Protein AF-A0A2X3KFJ6-F1 (afdb_monomer)

InterPro domains:
  IPR010316 DNA-3-methyladenine glycosylase AlkA, N-terminal [PF06029] (3-33)
  IPR037046 DNA-3-methyladenine glycosylase AlkA, N-terminal domain superfamily [G3DSA:3.30.310.20] (1-35)

Foldseek 3Di:
DDDDDDDPDDDLQVVLVVCVVVDDPPPWDRDNVDTDD

Radius of gyration: 11.13 Å; Cα contacts (8 Å, |Δi|>4): 21; chains: 1; bounding box: 27×26×20 Å

Sequence (37 aa):
MYTLNWQPPYDWSWMLGFLAARAVSGVETVAEDYLCP

Organism: Escherichia coli (NCBI:txid562)

Solvent-accessible surface area (backbone atoms only — not comparable to full-atom values): 2606 Å² total; per-residue (Å²): 140,87,87,84,88,81,75,83,90,70,66,57,68,60,52,47,53,59,48,48,77,67,51,48,85,93,64,40,49,68,47,100,88,48,76,46,116

Secondary structure (DSSP, 8-state):
------PSP--HHHHHHHHHTTPPTTT-EEETTEEE-

pLDDT: mean 83.0, std 7.23, range [58.81, 91.5]

Mean predicted aligned error: 5.77 Å

Structure (mmCIF, N/CA/C/O backbone):
data_AF-A0A2X3KFJ6-F1
#
_entry.id   AF-A0A2X3KFJ6-F1
#
loop_
_atom_site.group_PDB
_atom_site.id
_atom_site.type_symbol
_atom_site.label_atom_id
_atom_site.label_alt_id
_atom_site.label_comp_id
_atom_site.label_asym_id
_atom_site.label_entity_id
_atom_site.label_seq_id
_atom_site.pdbx_PDB_ins_code
_atom_site.Cartn_x
_atom_site.Cartn_y
_atom_site.Cartn_z
_atom_site.occupancy
_atom_site.B_iso_or_equiv
_atom_site.auth_seq_id
_atom_site.auth_comp_id
_atom_site.auth_asym_id
_atom_site.auth_atom_id
_atom_site.pdbx_PDB_model_num
ATOM 1 N N . MET A 1 1 ? 6.091 20.320 1.455 1.00 73.44 1 MET A N 1
ATOM 2 C CA . MET A 1 1 ? 6.236 19.031 0.746 1.00 73.44 1 MET A CA 1
ATOM 3 C C . MET A 1 1 ? 7.722 18.751 0.642 1.00 73.44 1 MET A C 1
ATOM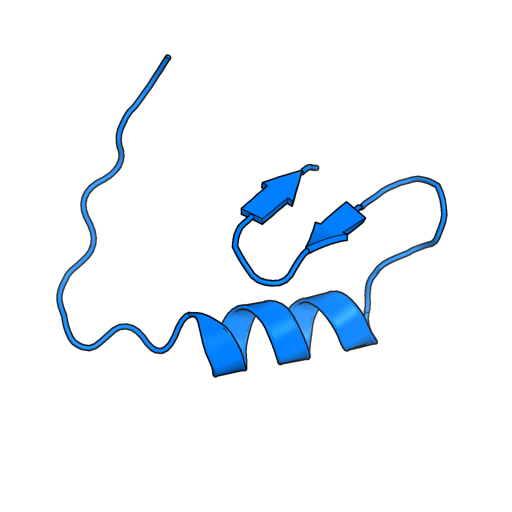 5 O O . MET A 1 1 ? 8.456 19.683 0.332 1.00 73.44 1 MET A O 1
ATOM 9 N N . TYR A 1 2 ? 8.164 17.544 0.983 1.00 83.81 2 TYR A N 1
ATOM 10 C CA . TYR A 1 2 ? 9.585 17.192 1.048 1.00 83.81 2 TYR A CA 1
ATOM 11 C C . TYR A 1 2 ? 9.849 15.970 0.175 1.00 83.81 2 TYR A C 1
ATOM 13 O O . TYR A 1 2 ? 9.014 15.073 0.109 1.00 83.81 2 TYR A O 1
ATOM 21 N N . THR A 1 3 ? 11.001 15.945 -0.485 1.00 84.19 3 THR A N 1
ATOM 22 C CA . THR A 1 3 ? 11.446 14.836 -1.333 1.00 84.19 3 THR A CA 1
ATOM 23 C C . THR A 1 3 ? 12.710 14.234 -0.742 1.00 84.19 3 THR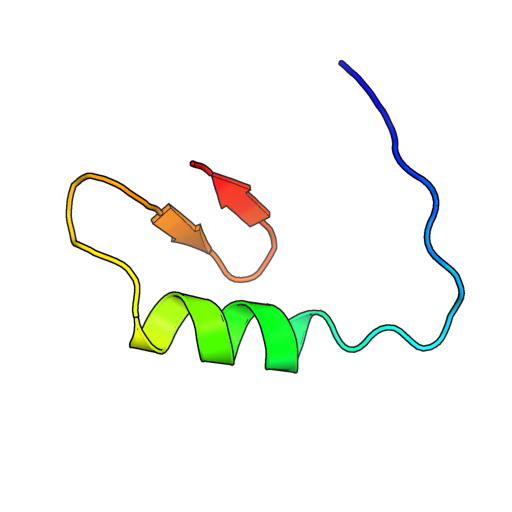 A C 1
ATOM 25 O O . THR A 1 3 ? 13.687 14.950 -0.514 1.00 84.19 3 THR A O 1
ATOM 28 N N . LEU A 1 4 ? 12.694 12.926 -0.504 1.00 89.12 4 LEU A N 1
ATOM 29 C CA . LEU A 1 4 ? 13.859 12.158 -0.077 1.00 89.12 4 LEU A CA 1
ATOM 30 C C . LEU A 1 4 ? 14.374 11.336 -1.256 1.00 89.12 4 LEU A C 1
ATOM 32 O O . LEU A 1 4 ? 13.594 10.721 -1.977 1.00 89.12 4 LEU A O 1
ATOM 36 N N . ASN A 1 5 ? 15.691 11.333 -1.442 1.00 91.31 5 ASN A N 1
ATOM 37 C CA . ASN A 1 5 ? 16.340 10.517 -2.462 1.00 91.31 5 ASN A CA 1
ATOM 38 C C . ASN A 1 5 ? 16.610 9.113 -1.913 1.00 91.31 5 ASN A C 1
ATOM 40 O O . ASN A 1 5 ? 16.963 8.960 -0.743 1.00 91.31 5 ASN A O 1
ATOM 44 N N . TRP A 1 6 ? 16.524 8.108 -2.778 1.00 87.88 6 TRP A N 1
ATOM 45 C CA . TRP A 1 6 ? 16.957 6.741 -2.492 1.00 87.88 6 TRP A CA 1
ATOM 46 C C . TRP A 1 6 ? 17.907 6.251 -3.588 1.00 87.88 6 TRP A C 1
ATOM 48 O O . TRP A 1 6 ? 17.913 6.779 -4.701 1.00 87.88 6 TRP A O 1
ATOM 58 N N . GLN A 1 7 ? 18.728 5.248 -3.273 1.00 91.50 7 GLN A N 1
ATOM 59 C CA . GLN A 1 7 ? 19.593 4.597 -4.259 1.00 91.50 7 GLN A CA 1
ATOM 60 C C . GLN A 1 7 ? 18.875 3.396 -4.896 1.00 91.50 7 GLN A C 1
ATOM 62 O O . GLN A 1 7 ? 18.385 2.535 -4.164 1.00 91.50 7 GLN A O 1
ATOM 67 N N . PRO A 1 8 ? 18.800 3.317 -6.237 1.00 88.00 8 PRO A N 1
ATOM 68 C CA . PRO A 1 8 ? 18.270 2.147 -6.934 1.00 88.00 8 PRO A CA 1
ATOM 69 C C . PRO A 1 8 ? 19.206 0.919 -6.864 1.00 88.00 8 PRO A C 1
ATOM 71 O O . PRO A 1 8 ? 20.422 1.100 -6.770 1.00 88.00 8 PRO A O 1
ATOM 74 N N . PRO A 1 9 ? 18.675 -0.313 -7.026 1.00 91.06 9 PRO A N 1
ATOM 75 C CA . PRO A 1 9 ? 17.253 -0.642 -7.139 1.00 91.06 9 PRO A CA 1
ATOM 76 C C . PRO A 1 9 ? 16.592 -0.738 -5.757 1.00 91.06 9 PRO A C 1
ATOM 78 O O . PRO A 1 9 ? 17.093 -1.421 -4.867 1.00 91.06 9 PRO A O 1
ATOM 81 N N . TYR A 1 10 ? 15.447 -0.072 -5.593 1.00 86.62 10 TYR A N 1
ATOM 82 C CA . TYR A 1 10 ? 14.618 -0.198 -4.396 1.00 86.62 10 TYR A CA 1
ATOM 83 C C . TYR A 1 10 ? 13.274 -0.816 -4.774 1.00 86.62 10 TYR A C 1
ATOM 85 O O . TYR A 1 10 ? 12.553 -0.263 -5.605 1.00 8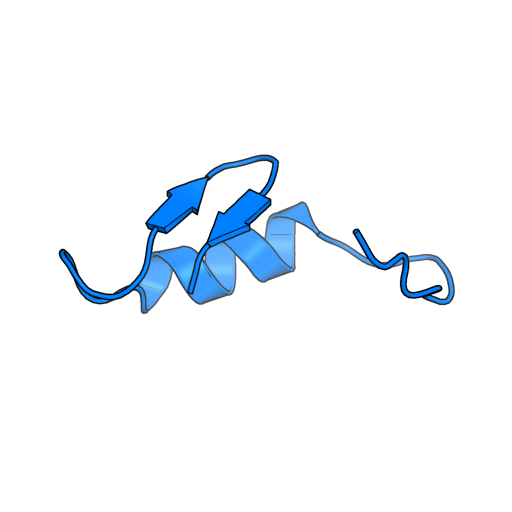6.62 10 TYR A O 1
ATOM 93 N N . ASP A 1 11 ? 12.954 -1.963 -4.181 1.00 89.19 11 ASP A N 1
ATOM 94 C CA . ASP A 1 11 ? 11.734 -2.710 -4.480 1.00 89.19 11 ASP A CA 1
ATOM 95 C C . ASP A 1 11 ? 10.578 -2.231 -3.591 1.00 89.19 11 ASP A C 1
ATOM 97 O O . ASP A 1 11 ? 10.332 -2.732 -2.489 1.00 89.19 11 ASP A O 1
ATOM 101 N N . TRP A 1 12 ? 9.898 -1.187 -4.063 1.00 86.38 12 TRP A N 1
ATOM 102 C CA . TRP A 1 12 ? 8.774 -0.580 -3.355 1.00 86.38 12 TRP A CA 1
ATOM 103 C C . TRP A 1 12 ? 7.586 -1.531 -3.223 1.00 86.38 12 TRP A C 1
ATOM 105 O O . TRP A 1 12 ? 6.961 -1.560 -2.167 1.00 86.38 12 TRP A O 1
ATOM 115 N N . SER A 1 13 ? 7.308 -2.354 -4.236 1.00 87.00 13 SER A N 1
ATOM 116 C CA . SER A 1 13 ? 6.203 -3.317 -4.199 1.00 87.00 13 SER A CA 1
ATOM 117 C C . SER A 1 13 ? 6.393 -4.352 -3.089 1.00 87.00 13 SER A C 1
ATOM 119 O O . SER A 1 13 ? 5.453 -4.634 -2.341 1.00 87.00 13 SER A O 1
ATOM 121 N N . TRP A 1 14 ? 7.613 -4.873 -2.914 1.00 88.19 14 TRP A N 1
ATOM 122 C CA . TRP A 1 14 ? 7.918 -5.770 -1.799 1.00 88.19 14 TRP A CA 1
ATOM 123 C C . TRP A 1 14 ? 7.804 -5.069 -0.438 1.00 88.19 14 TRP A C 1
ATOM 125 O O . TRP A 1 14 ? 7.217 -5.621 0.498 1.00 88.19 14 TRP A O 1
ATOM 135 N N . MET A 1 15 ? 8.327 -3.843 -0.322 1.00 90.06 15 MET A N 1
ATOM 136 C CA . MET A 1 15 ? 8.320 -3.092 0.938 1.00 90.06 15 MET A CA 1
ATOM 137 C C . MET A 1 15 ? 6.895 -2.719 1.376 1.00 90.06 15 MET A C 1
ATOM 139 O O . MET A 1 15 ? 6.522 -2.951 2.528 1.00 90.06 15 MET A O 1
ATOM 143 N N . LEU A 1 16 ? 6.066 -2.236 0.448 1.00 88.75 16 LEU A N 1
ATOM 144 C CA . LEU A 1 16 ? 4.656 -1.941 0.700 1.00 88.75 16 LEU A CA 1
ATOM 145 C C . LEU A 1 16 ? 3.877 -3.216 1.050 1.00 88.75 16 LEU A C 1
ATOM 147 O O . LEU A 1 16 ? 3.108 -3.204 2.007 1.00 88.75 16 LEU A O 1
ATOM 151 N N . GLY A 1 17 ? 4.131 -4.345 0.380 1.00 87.00 17 GLY A N 1
ATOM 152 C CA . GLY A 1 17 ? 3.519 -5.631 0.740 1.00 87.00 17 GLY A CA 1
ATOM 153 C C . GLY A 1 17 ? 3.881 -6.104 2.156 1.00 87.00 17 GLY A C 1
ATOM 154 O O . GLY A 1 17 ? 3.020 -6.575 2.905 1.00 87.00 17 GLY A O 1
ATOM 155 N N . PHE A 1 18 ? 5.141 -5.933 2.565 1.00 88.44 18 PHE A N 1
ATOM 156 C CA . PHE A 1 18 ? 5.602 -6.262 3.918 1.00 88.44 18 PHE A CA 1
ATOM 157 C C . PHE A 1 18 ? 4.932 -5.397 4.995 1.00 88.44 18 PHE A C 1
ATOM 159 O O . PHE A 1 18 ? 4.597 -5.906 6.072 1.00 88.44 18 PHE A O 1
ATOM 166 N N . LEU A 1 19 ? 4.759 -4.102 4.720 1.00 89.00 19 LEU A N 1
ATOM 167 C CA . LEU A 1 19 ? 4.107 -3.162 5.630 1.00 89.00 19 LEU A CA 1
ATOM 168 C C . LEU A 1 19 ? 2.597 -3.393 5.687 1.00 89.00 19 LEU A C 1
ATOM 170 O O . LEU A 1 19 ? 2.041 -3.440 6.779 1.00 89.00 19 LEU A O 1
ATOM 174 N N . ALA A 1 20 ? 1.947 -3.646 4.549 1.00 84.75 20 ALA A N 1
ATOM 175 C CA . ALA A 1 20 ? 0.520 -3.956 4.484 1.00 84.75 20 ALA A CA 1
ATOM 176 C C . ALA A 1 20 ? 0.156 -5.172 5.349 1.00 84.75 20 ALA A C 1
ATOM 178 O O . ALA A 1 20 ? -0.843 -5.149 6.062 1.00 84.75 20 ALA A O 1
ATOM 179 N N . ALA A 1 21 ? 1.009 -6.203 5.369 1.00 86.94 21 ALA A N 1
ATOM 180 C CA . ALA A 1 21 ? 0.813 -7.382 6.214 1.00 86.94 21 ALA A CA 1
ATOM 181 C C . ALA A 1 21 ? 0.847 -7.087 7.729 1.00 86.94 21 ALA A C 1
ATOM 183 O O . ALA A 1 21 ? 0.429 -7.929 8.524 1.00 86.94 21 ALA A O 1
ATOM 184 N N . ARG A 1 22 ? 1.371 -5.927 8.140 1.00 87.75 22 ARG A N 1
ATOM 185 C CA . ARG A 1 22 ? 1.493 -5.499 9.545 1.00 87.75 22 ARG A CA 1
ATOM 186 C C . ARG A 1 22 ? 0.722 -4.217 9.852 1.00 87.75 22 ARG A C 1
ATOM 188 O O . ARG A 1 22 ? 0.783 -3.750 10.985 1.00 87.75 22 ARG A O 1
ATOM 195 N N . ALA A 1 23 ? 0.008 -3.671 8.872 1.00 86.00 23 ALA A N 1
ATOM 196 C CA . ALA A 1 23 ? -0.724 -2.428 9.022 1.00 86.00 23 ALA A CA 1
ATOM 197 C C . ALA A 1 23 ? -1.855 -2.601 10.040 1.00 86.00 23 ALA A C 1
ATOM 199 O O . ALA A 1 23 ? -2.681 -3.514 9.938 1.00 86.00 23 ALA A O 1
ATOM 200 N N . VAL A 1 24 ? -1.902 -1.706 11.023 1.00 85.06 24 VAL A N 1
ATOM 201 C CA . VAL A 1 24 ? -2.994 -1.665 11.996 1.00 85.06 24 VAL A CA 1
ATOM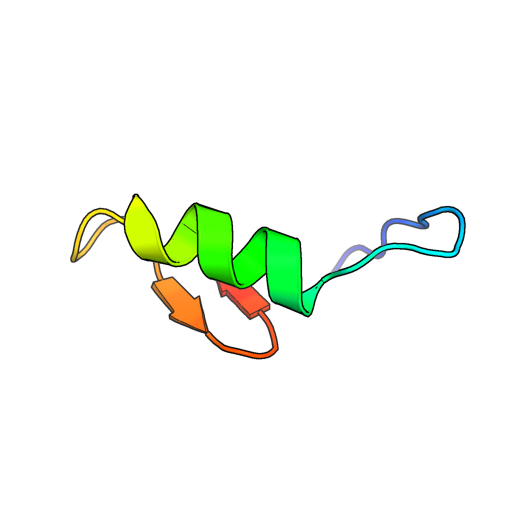 202 C C . VAL A 1 24 ? -4.117 -0.806 11.429 1.00 85.06 24 VAL A C 1
ATOM 204 O O . VAL A 1 24 ? -3.936 0.384 11.163 1.00 85.06 24 VAL A O 1
ATOM 207 N N . SER A 1 25 ? -5.296 -1.406 11.259 1.00 81.38 25 SER A N 1
ATOM 208 C CA . SER A 1 25 ? -6.467 -0.714 10.721 1.00 81.38 25 SER A CA 1
ATOM 209 C C . SER A 1 25 ? -6.811 0.524 11.555 1.00 81.38 25 SER A C 1
ATOM 211 O O . SER A 1 25 ? -7.027 0.427 12.761 1.00 81.38 25 SER A O 1
ATOM 213 N N . GLY A 1 26 ? -6.884 1.683 10.898 1.00 79.19 26 GLY A N 1
ATOM 214 C CA . GLY A 1 26 ? -7.205 2.962 11.539 1.00 79.19 26 GLY A CA 1
ATOM 215 C C . GLY A 1 26 ? -6.007 3.727 12.112 1.00 79.19 26 GLY A C 1
ATOM 216 O O . GLY A 1 26 ? -6.212 4.835 12.600 1.00 79.19 26 GLY A O 1
ATOM 217 N N . VAL A 1 27 ? -4.790 3.176 12.034 1.00 79.00 27 VAL A N 1
ATOM 218 C CA . VAL A 1 27 ? -3.542 3.902 12.337 1.00 79.00 27 VAL A CA 1
ATOM 219 C C . VAL A 1 27 ? -2.778 4.168 11.049 1.00 79.00 27 VAL A C 1
ATOM 221 O O . VAL A 1 27 ? -2.515 5.316 10.731 1.00 79.00 27 VAL A O 1
ATOM 224 N N . GLU A 1 28 ? -2.504 3.125 10.267 1.00 80.94 28 GLU A N 1
ATOM 225 C CA . GLU A 1 28 ? -1.704 3.236 9.046 1.00 80.94 28 GLU A CA 1
ATOM 226 C C . GLU A 1 28 ? -2.533 2.821 7.830 1.00 80.94 28 GLU A C 1
ATOM 228 O O . GLU A 1 28 ? -3.316 1.866 7.884 1.00 80.94 28 GLU A O 1
ATOM 233 N N . THR A 1 29 ? -2.351 3.528 6.712 1.00 79.81 29 THR A N 1
ATOM 234 C CA . THR A 1 29 ? -2.930 3.139 5.419 1.00 79.81 29 THR A CA 1
ATOM 235 C C . THR A 1 29 ? -1.811 2.864 4.430 1.00 79.81 29 THR A C 1
ATOM 237 O O . THR A 1 29 ? -1.070 3.768 4.040 1.00 79.81 29 THR A O 1
ATOM 240 N N . VAL A 1 30 ? -1.712 1.603 4.011 1.00 75.06 30 VAL A N 1
ATOM 241 C CA . VAL A 1 30 ? -0.767 1.160 2.984 1.00 75.06 30 VAL A CA 1
ATOM 242 C C . VAL A 1 30 ? -1.531 0.995 1.677 1.00 75.06 30 VAL A C 1
ATOM 244 O O . VAL A 1 30 ? -2.368 0.099 1.556 1.00 75.06 30 VAL A O 1
ATOM 247 N N . ALA A 1 31 ? -1.265 1.877 0.718 1.00 78.06 31 ALA A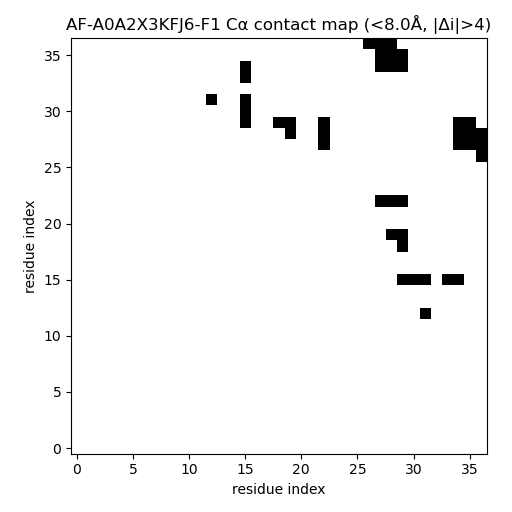 N 1
ATOM 248 C CA . ALA A 1 31 ? -1.756 1.783 -0.649 1.00 78.06 31 ALA A CA 1
ATOM 249 C C . ALA A 1 31 ? -0.607 1.399 -1.591 1.00 78.06 31 ALA A C 1
ATOM 251 O O . ALA A 1 31 ? 0.567 1.533 -1.254 1.00 78.06 31 ALA A O 1
ATOM 252 N N . GLU A 1 32 ? -0.953 0.936 -2.789 1.00 70.50 32 GLU A N 1
ATOM 253 C CA . GLU A 1 32 ? 0.003 0.384 -3.759 1.00 70.50 32 GLU A CA 1
ATOM 254 C C . GLU A 1 32 ? 1.071 1.395 -4.224 1.00 70.50 32 GLU A C 1
ATOM 256 O O . GLU A 1 32 ? 2.153 0.994 -4.637 1.00 70.50 32 GLU A O 1
ATOM 261 N N . ASP A 1 33 ? 0.793 2.697 -4.088 1.00 79.00 33 ASP A N 1
ATOM 262 C CA . ASP A 1 33 ? 1.672 3.794 -4.52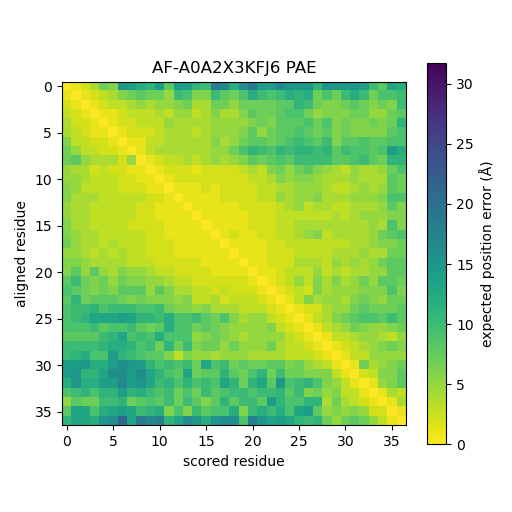0 1.00 79.00 33 ASP A CA 1
ATOM 263 C C . ASP A 1 33 ? 2.140 4.695 -3.357 1.00 79.00 33 ASP A C 1
ATOM 265 O O . 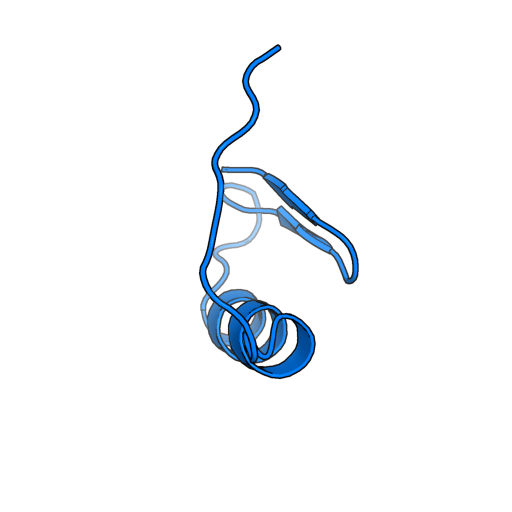ASP A 1 33 ? 2.995 5.560 -3.533 1.00 79.00 33 ASP A O 1
ATOM 269 N N . TYR A 1 34 ? 1.593 4.521 -2.145 1.00 74.69 34 TYR A N 1
ATOM 270 C CA . TYR A 1 34 ? 1.930 5.379 -1.007 1.00 74.69 34 TYR A CA 1
ATOM 271 C C . TYR A 1 34 ? 1.633 4.741 0.354 1.00 74.69 34 TYR A C 1
ATOM 273 O O . TYR A 1 34 ? 0.653 4.025 0.551 1.00 74.69 34 TYR A O 1
ATOM 281 N N . LEU A 1 35 ? 2.470 5.085 1.329 1.00 72.69 35 LEU A N 1
ATOM 282 C CA . LEU A 1 35 ? 2.266 4.814 2.747 1.00 72.69 35 LEU A CA 1
ATOM 283 C C . LEU A 1 35 ? 1.903 6.130 3.436 1.00 72.69 35 LEU A C 1
ATOM 285 O O . LEU A 1 35 ? 2.688 7.081 3.377 1.00 72.69 35 LEU A O 1
ATOM 289 N N . CYS A 1 36 ? 0.747 6.179 4.097 1.00 70.44 36 CYS A N 1
ATOM 290 C CA . CYS A 1 36 ? 0.420 7.261 5.021 1.00 70.44 36 CYS A CA 1
ATOM 291 C 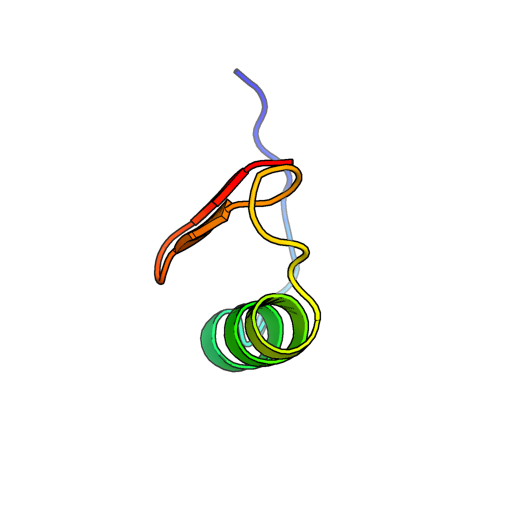C . CYS A 1 36 ? 0.544 6.740 6.462 1.00 70.44 36 CYS A C 1
ATOM 293 O O 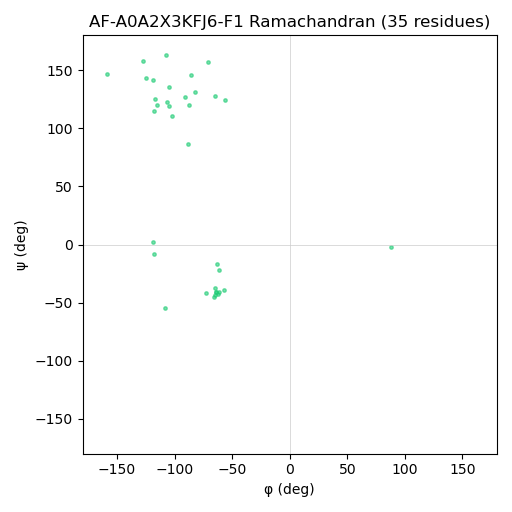. CYS A 1 36 ? -0.162 5.778 6.793 1.00 70.44 36 CYS A O 1
ATOM 295 N N . PRO A 1 37 ? 1.431 7.332 7.283 1.00 58.81 37 PRO A N 1
ATOM 296 C CA . PRO A 1 37 ? 1.410 7.128 8.725 1.00 58.81 37 PRO A CA 1
ATOM 297 C C . PRO A 1 37 ? 0.194 7.800 9.378 1.00 58.81 37 PRO A C 1
ATOM 299 O O . PRO A 1 37 ? -0.483 8.612 8.698 1.00 58.81 37 PRO A O 1
#